Protein AF-A0A7R9ULK1-F1 (afdb_monomer)

pLDDT: mean 85.56, std 9.15, range [57.22, 95.0]

Structure (mmCIF, N/CA/C/O backbone):
data_AF-A0A7R9ULK1-F1
#
_entry.id   AF-A0A7R9ULK1-F1
#
loop_
_atom_site.group_PDB
_atom_site.id
_atom_site.type_symbol
_atom_site.label_atom_id
_atom_site.label_alt_id
_atom_site.label_comp_id
_atom_site.label_asym_id
_atom_site.label_entity_id
_atom_site.label_seq_id
_atom_site.pdbx_PDB_ins_code
_atom_site.Cartn_x
_atom_site.Cartn_y
_atom_site.Cartn_z
_atom_site.occupancy
_atom_site.B_iso_or_equiv
_atom_site.auth_seq_id
_atom_site.auth_comp_id
_atom_site.auth_asym_id
_atom_site.auth_atom_id
_atom_site.pdbx_PDB_model_num
ATOM 1 N N . SER A 1 1 ? -5.439 4.093 -11.511 1.00 57.22 1 SER A N 1
ATOM 2 C CA . SER A 1 1 ? -5.797 5.312 -10.750 1.00 57.22 1 SER A CA 1
ATOM 3 C C . SER A 1 1 ? -7.254 5.377 -10.223 1.00 57.22 1 SER A C 1
ATOM 5 O O . SER A 1 1 ? -7.450 5.376 -9.012 1.00 57.22 1 SER A O 1
ATOM 7 N N . PHE A 1 2 ? -8.304 5.363 -11.063 1.00 57.38 2 PHE A N 1
ATOM 8 C CA . PHE A 1 2 ? -9.687 5.732 -10.660 1.00 57.38 2 PHE A CA 1
ATOM 9 C C . PHE A 1 2 ? -10.341 4.897 -9.532 1.00 57.38 2 PHE A C 1
ATOM 11 O O . PHE A 1 2 ? -10.949 5.460 -8.624 1.00 57.38 2 PHE A O 1
ATOM 18 N N . ALA A 1 3 ? -10.206 3.564 -9.548 1.00 57.97 3 ALA A N 1
ATOM 19 C CA . ALA A 1 3 ? -10.821 2.687 -8.538 1.00 57.97 3 ALA A CA 1
ATOM 20 C C . ALA A 1 3 ? -10.218 2.869 -7.131 1.00 57.97 3 ALA A C 1
ATOM 22 O O . ALA A 1 3 ? -10.941 2.814 -6.137 1.00 57.97 3 ALA A O 1
ATOM 23 N N . PHE A 1 4 ? -8.911 3.142 -7.049 1.00 65.62 4 PHE A N 1
ATOM 24 C CA . PHE A 1 4 ? -8.255 3.483 -5.788 1.00 65.62 4 PHE A CA 1
ATOM 25 C C . PHE A 1 4 ? -8.748 4.834 -5.280 1.00 65.62 4 PHE A C 1
ATOM 27 O O . PHE A 1 4 ? -9.160 4.928 -4.131 1.00 65.62 4 PHE A O 1
ATOM 34 N N . THR A 1 5 ? -8.805 5.852 -6.141 1.00 66.44 5 THR A N 1
ATOM 35 C CA . THR A 1 5 ? -9.327 7.174 -5.775 1.00 66.44 5 THR A CA 1
ATOM 36 C C . THR A 1 5 ? -10.767 7.084 -5.275 1.00 66.44 5 THR A C 1
ATOM 38 O O . THR A 1 5 ? -11.078 7.637 -4.223 1.00 66.44 5 THR A O 1
ATOM 41 N N . ALA A 1 6 ? -11.636 6.329 -5.950 1.00 59.69 6 ALA A N 1
ATOM 42 C CA . ALA A 1 6 ? -13.011 6.107 -5.506 1.00 59.69 6 ALA A CA 1
ATOM 43 C C . ALA A 1 6 ? -13.079 5.376 -4.151 1.00 59.69 6 ALA A C 1
ATOM 45 O O . ALA A 1 6 ? -13.835 5.786 -3.267 1.00 59.69 6 ALA A O 1
ATOM 46 N N . GLY A 1 7 ? -12.253 4.343 -3.945 1.00 65.25 7 GLY A N 1
ATOM 47 C CA . GLY A 1 7 ? -12.153 3.627 -2.669 1.00 65.25 7 GLY A CA 1
ATOM 48 C C . GLY A 1 7 ? -11.628 4.506 -1.530 1.00 65.25 7 GLY A C 1
ATOM 49 O O . GLY A 1 7 ? -12.182 4.506 -0.436 1.00 65.25 7 GLY A O 1
ATOM 50 N N . PHE A 1 8 ? -10.614 5.324 -1.800 1.00 73.31 8 PHE A N 1
ATOM 51 C CA . PHE A 1 8 ? -9.999 6.231 -0.831 1.00 73.31 8 PHE A CA 1
ATOM 52 C C . PHE A 1 8 ? -10.936 7.392 -0.460 1.00 73.31 8 PHE A C 1
ATOM 54 O O . PHE A 1 8 ? -10.999 7.797 0.696 1.00 73.31 8 PHE A O 1
ATOM 61 N N . SER A 1 9 ? -11.732 7.875 -1.420 1.00 74.25 9 SER A N 1
ATOM 62 C CA . SER A 1 9 ? -12.725 8.942 -1.211 1.00 74.25 9 SER A CA 1
ATOM 63 C C . SER A 1 9 ? -13.937 8.471 -0.405 1.00 74.25 9 SER A C 1
ATOM 65 O O . SER A 1 9 ? -14.524 9.240 0.353 1.00 74.25 9 SER A O 1
ATOM 67 N N . THR A 1 10 ? -14.329 7.205 -0.567 1.00 82.69 10 THR A N 1
ATOM 68 C CA . THR A 1 10 ? -15.499 6.616 0.109 1.00 82.69 10 THR A CA 1
ATOM 69 C C . THR A 1 10 ? -15.150 5.958 1.445 1.00 82.69 10 THR A C 1
ATOM 71 O O . THR A 1 10 ? -16.032 5.777 2.289 1.00 82.69 10 THR A O 1
ATOM 74 N N . TYR A 1 11 ? -13.869 5.668 1.690 1.00 84.31 11 TYR A N 1
ATOM 75 C CA . TYR A 1 11 ? -13.377 5.070 2.931 1.00 84.31 11 TYR A CA 1
ATOM 76 C C . TYR A 1 11 ? -13.802 5.811 4.215 1.00 84.31 11 TYR A C 1
ATOM 78 O O . TYR A 1 11 ? -14.287 5.135 5.125 1.00 84.31 11 TYR A O 1
ATOM 86 N N . PRO A 1 12 ? -13.720 7.158 4.325 1.00 84.75 12 PRO A N 1
ATOM 87 C CA . PRO A 1 12 ? -14.164 7.877 5.522 1.00 84.75 12 PRO A CA 1
ATOM 88 C C . PRO A 1 12 ? -15.615 7.573 5.889 1.00 84.75 12 PRO A C 1
ATOM 90 O O . PRO A 1 12 ? -15.927 7.383 7.062 1.00 84.75 12 PRO A O 1
ATOM 93 N N . LEU A 1 13 ? -16.491 7.481 4.883 1.00 86.12 13 LEU A N 1
ATOM 94 C CA . LEU A 1 13 ? -17.916 7.218 5.076 1.00 86.12 13 LEU A CA 1
ATOM 95 C C . LEU A 1 13 ? -18.143 5.798 5.598 1.00 86.12 13 LEU A C 1
ATOM 97 O O . LEU A 1 13 ? -18.932 5.604 6.522 1.00 86.12 13 LEU A O 1
ATOM 101 N N . LEU A 1 14 ? -17.433 4.810 5.045 1.00 85.94 14 LEU A N 1
ATOM 102 C CA . LEU A 1 14 ? -17.485 3.427 5.522 1.00 85.94 14 LEU A CA 1
ATOM 103 C C . LEU A 1 14 ? -16.949 3.318 6.957 1.00 85.94 14 LEU A C 1
ATOM 105 O O . LEU A 1 14 ? -17.608 2.739 7.823 1.00 85.94 14 LEU A O 1
ATOM 109 N N . ALA A 1 15 ? -15.776 3.896 7.215 1.00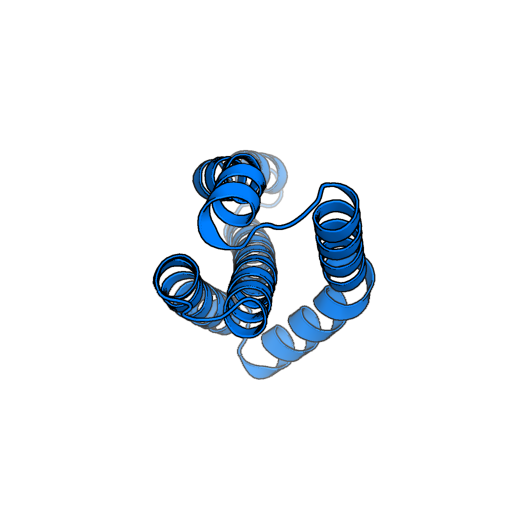 86.75 15 ALA A N 1
ATOM 110 C CA . ALA A 1 15 ? -15.108 3.860 8.509 1.00 86.75 15 ALA A CA 1
ATOM 111 C C . ALA A 1 15 ? -15.941 4.551 9.601 1.00 86.75 15 ALA A C 1
ATOM 113 O O . ALA A 1 15 ? -16.090 4.025 10.706 1.00 86.75 15 ALA A O 1
ATOM 114 N N . GLN A 1 16 ? -16.555 5.691 9.285 1.00 89.44 16 GLN A N 1
ATOM 115 C CA . GLN A 1 16 ? -17.450 6.390 10.198 1.00 89.44 16 GLN A CA 1
ATOM 116 C C . GLN A 1 16 ? -18.731 5.587 10.454 1.00 89.44 16 GLN A C 1
ATOM 118 O O . GLN A 1 16 ? -19.072 5.350 11.610 1.00 89.44 16 GLN A O 1
ATOM 123 N N . ARG A 1 17 ? -19.425 5.119 9.405 1.00 88.69 17 ARG A N 1
ATOM 124 C CA . ARG A 1 17 ? -20.724 4.435 9.550 1.00 88.69 17 ARG A CA 1
ATOM 125 C C . ARG A 1 17 ? -20.626 3.073 10.226 1.00 88.69 17 ARG A C 1
ATOM 127 O O . ARG A 1 17 ? -21.484 2.738 11.032 1.00 88.69 17 ARG A O 1
ATOM 134 N N . ARG A 1 18 ? -19.612 2.274 9.886 1.00 87.88 18 ARG A N 1
ATOM 135 C CA . ARG A 1 18 ? -19.503 0.887 10.362 1.00 87.88 18 ARG A CA 1
ATOM 136 C C . ARG A 1 18 ? -18.693 0.752 11.640 1.00 87.88 18 ARG A C 1
ATOM 138 O O . ARG A 1 18 ? -18.978 -0.116 12.457 1.00 87.88 18 ARG A O 1
ATOM 145 N N . TYR A 1 19 ? -17.677 1.590 11.804 1.00 87.50 19 TYR A N 1
ATOM 146 C CA . TYR A 1 19 ? -16.727 1.460 12.901 1.00 87.50 19 TYR A CA 1
ATOM 147 C C . TYR A 1 19 ? -16.742 2.665 13.840 1.00 87.50 19 TYR A C 1
ATOM 149 O O . TYR A 1 19 ? -16.087 2.608 14.876 1.00 87.50 19 TYR A O 1
ATOM 157 N N . GLY A 1 20 ? -17.494 3.729 13.544 1.00 89.75 20 GLY A N 1
ATOM 158 C CA . GLY A 1 20 ? -17.615 4.897 14.416 1.00 89.75 20 GLY A CA 1
ATOM 159 C C . GLY A 1 20 ? -16.332 5.722 14.515 1.00 89.75 20 GLY A C 1
ATOM 160 O O . GLY A 1 20 ? -16.070 6.293 15.571 1.00 89.75 20 GLY A O 1
ATOM 161 N N . PHE A 1 21 ? -15.504 5.744 13.465 1.00 90.00 21 PHE A N 1
ATOM 162 C CA . PHE A 1 21 ? -14.316 6.601 13.442 1.00 90.00 21 PHE A CA 1
ATOM 163 C C . PHE A 1 21 ? -14.705 8.084 13.453 1.00 90.00 21 PHE A C 1
ATOM 165 O O . PHE A 1 21 ? -15.516 8.531 12.641 1.00 90.00 21 PHE A O 1
ATOM 172 N N . GLY A 1 22 ? -14.086 8.853 14.350 1.00 91.19 22 GLY A N 1
ATOM 173 C CA . GLY A 1 22 ? -14.185 10.313 14.364 1.00 91.19 22 GLY A CA 1
ATOM 174 C C . GLY A 1 22 ? -13.240 10.976 13.355 1.00 91.19 22 GLY A C 1
ATOM 175 O O . GLY A 1 22 ? -12.245 10.382 12.935 1.00 91.19 22 GLY A O 1
ATOM 176 N N . ALA A 1 23 ? -13.502 12.242 13.015 1.00 90.06 23 ALA A N 1
ATOM 177 C CA . ALA A 1 23 ? -12.695 13.001 12.052 1.00 90.06 23 ALA A CA 1
ATOM 178 C C . ALA A 1 23 ? -11.203 13.061 12.431 1.00 90.06 23 ALA A C 1
ATOM 180 O O . ALA A 1 23 ? -10.343 12.826 11.585 1.00 90.06 23 ALA A O 1
ATOM 181 N N . ALA A 1 24 ? -10.888 13.285 13.712 1.00 92.38 24 ALA A N 1
ATOM 182 C CA . ALA A 1 24 ? -9.506 13.306 14.198 1.00 92.38 24 ALA A CA 1
ATOM 183 C C . ALA A 1 24 ? -8.800 11.949 14.020 1.00 92.38 24 ALA A C 1
ATOM 185 O O . ALA A 1 24 ? -7.649 11.899 13.598 1.00 92.38 24 ALA A O 1
ATOM 186 N N . GLN A 1 25 ? -9.498 10.838 14.282 1.00 91.38 25 GLN A N 1
ATOM 187 C CA . GLN A 1 25 ? -8.937 9.491 14.130 1.00 91.38 25 GLN A CA 1
ATOM 188 C C . GLN A 1 25 ? -8.667 9.156 12.659 1.00 91.38 25 GLN A C 1
ATOM 190 O O . GLN A 1 25 ? -7.636 8.566 12.345 1.00 91.38 25 GLN A O 1
ATOM 195 N N . LEU A 1 26 ? -9.563 9.564 11.754 1.00 89.94 26 LEU A N 1
ATOM 196 C CA . LEU A 1 26 ? -9.346 9.437 10.311 1.00 89.94 26 LEU A CA 1
ATOM 197 C C . LEU A 1 26 ? -8.171 10.301 9.848 1.00 89.94 26 LEU A C 1
ATOM 199 O O . LEU A 1 26 ? -7.346 9.829 9.073 1.00 89.94 26 LEU A O 1
ATOM 203 N N . GLY A 1 27 ? -8.055 11.529 10.362 1.00 90.56 27 GLY A N 1
ATOM 204 C CA . GLY A 1 27 ? -6.917 12.407 10.091 1.00 90.56 27 GLY A CA 1
ATOM 205 C C . GLY A 1 27 ? -5.585 11.769 10.492 1.00 90.56 27 GLY A C 1
ATOM 206 O O . GLY A 1 27 ? -4.662 11.720 9.683 1.00 90.56 27 GLY A O 1
ATOM 207 N N . VAL A 1 28 ? -5.507 11.198 11.699 1.00 92.75 28 VAL A N 1
ATOM 208 C CA . VAL A 1 28 ? -4.318 10.466 12.170 1.00 92.75 28 VAL A CA 1
ATOM 209 C C . VAL A 1 28 ? -4.026 9.251 11.291 1.00 92.75 28 VAL A C 1
ATOM 211 O O . VAL A 1 28 ? -2.875 9.031 10.920 1.00 92.75 28 VAL A O 1
ATOM 214 N N . LEU A 1 29 ? -5.049 8.482 10.911 1.00 90.69 29 LEU A N 1
ATOM 215 C CA . LEU A 1 29 ? -4.879 7.328 10.030 1.00 90.69 29 LEU A CA 1
ATOM 216 C C . LEU A 1 29 ? -4.309 7.738 8.663 1.00 90.69 29 LEU A C 1
ATOM 218 O O . LEU A 1 29 ? -3.354 7.127 8.187 1.00 90.69 29 LEU A O 1
ATOM 222 N N . TYR A 1 30 ? -4.847 8.792 8.050 1.00 89.44 30 TYR A N 1
ATOM 223 C CA . TYR A 1 30 ? -4.349 9.302 6.772 1.00 89.44 30 TYR A CA 1
ATOM 224 C C . TYR A 1 30 ? -2.941 9.881 6.866 1.00 89.44 30 TYR A C 1
ATOM 226 O O . TYR A 1 30 ? -2.134 9.674 5.955 1.00 89.44 30 TYR A O 1
ATOM 234 N N . ALA A 1 31 ? -2.620 10.556 7.970 1.00 91.38 31 ALA A N 1
ATOM 235 C CA . ALA A 1 31 ? -1.271 11.031 8.237 1.00 91.38 31 ALA A CA 1
ATOM 236 C C . ALA A 1 31 ? -0.288 9.854 8.367 1.00 91.38 31 ALA A C 1
ATOM 238 O O . ALA A 1 31 ? 0.768 9.868 7.738 1.00 91.38 31 ALA A O 1
ATOM 239 N N . ALA A 1 32 ? -0.655 8.799 9.100 1.00 90.56 32 ALA A N 1
ATOM 240 C CA . ALA A 1 32 ? 0.171 7.605 9.272 1.00 90.56 32 ALA A CA 1
ATOM 241 C C . ALA A 1 32 ? 0.399 6.851 7.952 1.00 90.56 32 ALA A C 1
ATOM 243 O O . ALA A 1 32 ? 1.520 6.435 7.653 1.00 90.56 32 ALA A O 1
ATOM 244 N N . VAL A 1 33 ? -0.644 6.715 7.130 1.00 89.00 33 VAL A N 1
ATOM 245 C CA . VAL A 1 33 ? -0.538 6.129 5.788 1.00 89.00 33 VAL A CA 1
ATOM 246 C C . VAL A 1 33 ? 0.379 6.973 4.899 1.00 89.00 33 VAL A C 1
ATOM 248 O O . VAL A 1 33 ? 1.276 6.432 4.255 1.00 89.00 33 VAL A O 1
ATOM 251 N N . SER A 1 34 ? 0.215 8.297 4.907 1.00 88.44 34 SER A N 1
ATOM 252 C CA . SER A 1 34 ? 1.066 9.213 4.135 1.00 88.44 34 SER A CA 1
ATOM 253 C C . SER A 1 34 ? 2.528 9.150 4.579 1.00 88.44 34 SER A C 1
ATOM 255 O O . SER A 1 34 ? 3.419 9.061 3.738 1.00 88.44 34 SER A O 1
ATOM 257 N N . ALA A 1 35 ? 2.786 9.113 5.888 1.00 90.94 35 ALA A N 1
ATOM 258 C CA . ALA A 1 35 ? 4.130 8.956 6.436 1.00 90.94 35 ALA A CA 1
ATOM 259 C C . ALA A 1 35 ? 4.744 7.604 6.043 1.00 90.94 35 ALA A C 1
ATOM 261 O O . ALA A 1 35 ? 5.899 7.538 5.627 1.00 90.94 35 ALA A O 1
ATOM 262 N N . THR A 1 36 ? 3.963 6.524 6.095 1.00 89.56 36 THR A N 1
ATOM 263 C CA . THR A 1 36 ? 4.416 5.195 5.660 1.00 89.56 36 THR A CA 1
ATOM 264 C C . THR A 1 36 ? 4.788 5.203 4.177 1.00 89.56 36 THR A C 1
ATOM 266 O O . THR A 1 36 ? 5.842 4.687 3.808 1.00 89.56 36 THR A O 1
ATOM 269 N N . ASN A 1 37 ? 3.979 5.843 3.329 1.00 87.94 37 ASN A N 1
ATOM 270 C CA . ASN A 1 37 ? 4.262 5.973 1.900 1.00 87.94 37 ASN A CA 1
ATOM 271 C C . ASN A 1 37 ? 5.503 6.829 1.617 1.00 87.94 37 ASN A C 1
ATOM 273 O O . ASN A 1 37 ? 6.283 6.487 0.734 1.00 87.94 37 ASN A O 1
ATOM 277 N N . ALA A 1 38 ? 5.708 7.912 2.366 1.00 88.12 38 ALA A N 1
ATOM 278 C CA . ALA A 1 38 ? 6.856 8.793 2.177 1.00 88.12 38 ALA A CA 1
ATOM 279 C C . ALA A 1 38 ? 8.170 8.158 2.657 1.00 88.12 38 ALA A C 1
ATOM 281 O O . ALA A 1 38 ? 9.191 8.268 1.980 1.00 88.12 38 ALA A O 1
ATOM 282 N N . PHE A 1 39 ? 8.149 7.485 3.811 1.00 92.38 39 PHE A N 1
ATOM 283 C CA . PHE A 1 39 ? 9.371 7.051 4.490 1.00 92.38 39 PHE A CA 1
ATOM 284 C C . PHE A 1 39 ? 9.632 5.549 4.386 1.00 92.38 39 PHE A C 1
ATOM 286 O O . PHE A 1 39 ? 10.758 5.154 4.115 1.00 92.38 39 PHE A O 1
ATOM 293 N N . ALA A 1 40 ? 8.629 4.689 4.575 1.00 90.31 40 ALA A N 1
ATOM 294 C CA . ALA A 1 40 ? 8.840 3.239 4.632 1.00 90.31 40 ALA A CA 1
A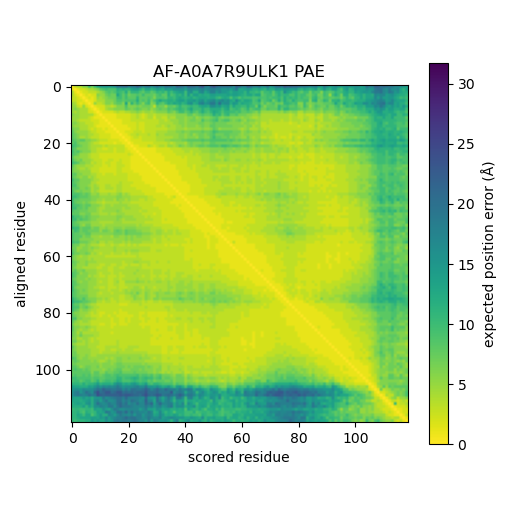TOM 295 C C . ALA A 1 40 ? 8.740 2.571 3.253 1.00 90.31 40 ALA A C 1
ATOM 297 O O . ALA A 1 40 ? 9.545 1.700 2.910 1.00 90.31 40 ALA A O 1
ATOM 298 N N . LEU A 1 41 ? 7.766 2.990 2.443 1.00 89.69 41 LEU A N 1
ATOM 299 C CA . LEU A 1 41 ? 7.476 2.369 1.156 1.00 89.69 41 LEU A CA 1
ATOM 300 C C . LEU A 1 41 ? 8.660 2.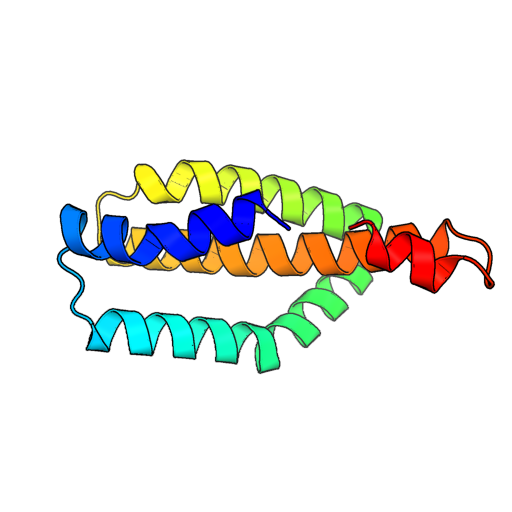381 0.170 1.00 89.69 41 LEU A C 1
ATOM 302 O O . LEU A 1 41 ? 8.853 1.355 -0.486 1.00 89.69 41 LEU A O 1
ATOM 306 N N . PRO A 1 42 ? 9.507 3.430 0.078 1.00 91.19 42 PRO A N 1
ATOM 307 C CA . PRO A 1 42 ? 10.680 3.394 -0.794 1.00 91.19 42 PRO A CA 1
ATOM 308 C C . PRO A 1 42 ? 11.642 2.253 -0.443 1.00 91.19 42 PRO A C 1
ATOM 310 O O . PRO A 1 42 ? 12.154 1.577 -1.336 1.00 91.19 42 PRO A O 1
ATOM 313 N N . HIS A 1 43 ? 11.857 1.991 0.850 1.00 92.31 43 HIS A N 1
ATOM 314 C CA . HIS A 1 43 ? 12.709 0.893 1.308 1.00 92.31 43 HIS A CA 1
ATOM 315 C C . HIS A 1 43 ? 12.061 -0.472 1.060 1.00 92.31 43 HIS A C 1
ATOM 317 O O . HIS A 1 43 ? 12.727 -1.384 0.569 1.00 92.31 43 HIS A O 1
ATOM 323 N N . ILE A 1 44 ? 10.760 -0.605 1.342 1.00 90.69 44 ILE A N 1
ATOM 324 C CA . ILE A 1 44 ? 9.996 -1.835 1.079 1.00 90.69 44 ILE A CA 1
ATOM 325 C C . ILE A 1 44 ? 10.033 -2.169 -0.415 1.00 90.69 44 ILE A C 1
ATOM 327 O O . ILE A 1 44 ? 10.354 -3.297 -0.784 1.00 90.69 44 ILE A O 1
ATOM 331 N N . SER A 1 45 ? 9.767 -1.180 -1.269 1.00 91.06 45 SER A N 1
ATOM 332 C CA . SER A 1 45 ? 9.763 -1.325 -2.723 1.00 91.06 45 SER A CA 1
ATOM 333 C C . SER A 1 45 ? 11.136 -1.726 -3.254 1.00 91.06 45 SER A C 1
ATOM 335 O O . SER A 1 45 ? 11.249 -2.736 -3.947 1.00 91.06 45 SER A O 1
ATOM 337 N N . ARG A 1 46 ? 12.207 -1.025 -2.850 1.00 91.94 46 ARG A N 1
ATOM 338 C CA . ARG A 1 46 ? 13.583 -1.375 -3.247 1.00 91.94 46 ARG A CA 1
ATOM 339 C C . ARG A 1 46 ? 13.945 -2.807 -2.861 1.00 91.94 46 ARG A C 1
ATOM 341 O O . ARG A 1 46 ? 14.440 -3.552 -3.702 1.00 91.94 46 ARG A O 1
ATOM 348 N N . ASN A 1 47 ? 13.660 -3.210 -1.624 1.00 93.12 47 ASN A N 1
ATOM 349 C CA . ASN A 1 47 ? 13.955 -4.562 -1.150 1.00 93.12 47 ASN A CA 1
ATOM 350 C C . ASN A 1 47 ? 13.125 -5.626 -1.881 1.00 93.12 47 ASN A C 1
ATOM 352 O O . ASN A 1 47 ? 13.646 -6.686 -2.227 1.00 93.12 47 ASN A O 1
ATOM 356 N N . ALA A 1 48 ? 11.844 -5.353 -2.135 1.00 91.75 48 ALA A N 1
ATOM 357 C CA . ALA A 1 48 ? 10.969 -6.266 -2.858 1.00 91.75 48 ALA A CA 1
ATOM 358 C C . ALA A 1 48 ? 11.421 -6.444 -4.314 1.00 91.75 48 ALA A C 1
ATOM 360 O O . ALA A 1 48 ? 11.503 -7.577 -4.785 1.00 91.75 48 ALA A O 1
ATOM 361 N N . VAL A 1 49 ? 11.769 -5.352 -5.001 1.00 93.12 49 VAL A N 1
ATOM 362 C CA . VAL A 1 49 ? 12.264 -5.382 -6.385 1.00 93.12 49 VAL 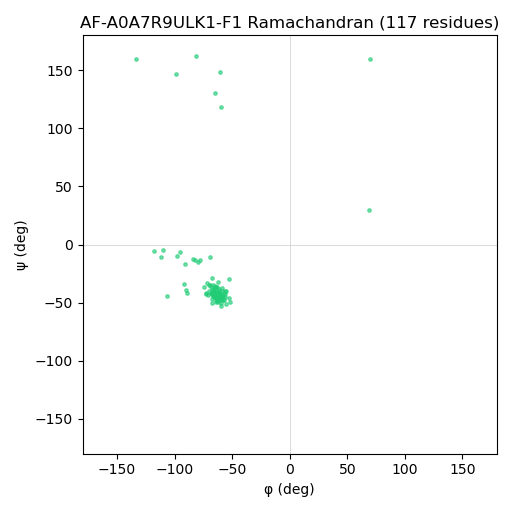A CA 1
ATOM 363 C C . VAL A 1 49 ? 13.626 -6.068 -6.468 1.00 93.12 49 VAL A C 1
ATOM 365 O O . VAL A 1 49 ? 13.836 -6.866 -7.375 1.00 93.12 49 VAL A O 1
ATOM 368 N N . ALA A 1 50 ? 14.524 -5.838 -5.507 1.00 93.62 50 ALA A N 1
ATOM 369 C CA . ALA A 1 50 ? 15.819 -6.518 -5.463 1.00 93.62 50 ALA A CA 1
ATOM 370 C C . ALA A 1 50 ? 15.687 -8.045 -5.311 1.00 93.62 50 ALA A C 1
ATOM 372 O O . ALA A 1 50 ? 16.514 -8.785 -5.834 1.00 93.62 50 ALA A O 1
ATOM 373 N N . ARG A 1 51 ? 14.649 -8.524 -4.611 1.00 95.00 51 ARG A N 1
ATOM 374 C CA . ARG A 1 51 ? 14.430 -9.958 -4.354 1.00 95.00 51 ARG A CA 1
ATOM 375 C C . ARG A 1 51 ? 13.588 -10.660 -5.417 1.00 95.00 51 ARG A C 1
ATOM 377 O O . ARG A 1 51 ? 13.852 -11.814 -5.729 1.00 95.00 51 ARG A O 1
ATOM 384 N N . LEU A 1 52 ? 12.550 -9.999 -5.927 1.00 92.75 52 LEU A N 1
ATOM 385 C CA . LEU A 1 52 ? 11.533 -10.612 -6.796 1.00 92.75 52 LEU A CA 1
ATOM 386 C C . LEU A 1 52 ? 11.577 -10.094 -8.242 1.00 92.75 52 LEU A C 1
ATOM 388 O O . LEU A 1 52 ? 10.897 -10.638 -9.114 1.00 92.75 52 LEU A O 1
ATOM 392 N N . GLY A 1 53 ? 12.337 -9.027 -8.501 1.00 92.25 53 GLY A N 1
ATOM 393 C CA . GLY A 1 53 ? 12.285 -8.263 -9.745 1.00 92.25 53 GLY A CA 1
ATOM 394 C C . GLY A 1 53 ? 10.983 -7.468 -9.896 1.00 92.25 53 GLY A C 1
ATOM 395 O O . GLY A 1 53 ? 9.954 -7.799 -9.311 1.00 92.25 53 GLY A O 1
ATOM 396 N N . ALA A 1 54 ? 10.987 -6.438 -10.748 1.00 89.50 54 ALA A N 1
ATOM 397 C CA . ALA A 1 54 ? 9.834 -5.543 -10.920 1.00 89.50 54 ALA A CA 1
ATOM 398 C C . ALA A 1 54 ? 8.532 -6.282 -11.299 1.00 89.50 54 ALA A C 1
ATOM 400 O O . ALA A 1 54 ? 7.464 -5.978 -10.771 1.00 89.50 54 ALA A O 1
ATOM 401 N N . ARG A 1 55 ? 8.611 -7.304 -12.167 1.00 91.19 55 ARG A N 1
ATOM 402 C CA . ARG A 1 55 ? 7.447 -8.131 -12.546 1.00 91.19 55 ARG A CA 1
ATOM 403 C C . ARG A 1 55 ? 6.933 -8.991 -11.389 1.00 91.19 55 ARG A C 1
ATOM 405 O O . ARG A 1 55 ? 5.721 -9.103 -11.217 1.00 91.19 55 ARG A O 1
ATOM 412 N N . GLY A 1 56 ? 7.832 -9.605 -10.617 1.00 92.06 56 GLY A N 1
ATOM 413 C CA . GLY A 1 56 ? 7.460 -10.420 -9.460 1.00 92.06 56 GLY A CA 1
ATOM 414 C C . GLY A 1 56 ? 6.827 -9.568 -8.363 1.00 92.06 56 GLY A C 1
ATOM 415 O O . GLY A 1 56 ? 5.760 -9.912 -7.857 1.00 92.06 56 GLY A O 1
ATOM 416 N N . THR A 1 57 ? 7.422 -8.408 -8.077 1.00 93.94 57 THR A N 1
ATOM 417 C CA . THR A 1 57 ? 6.883 -7.426 -7.131 1.00 93.94 57 THR A CA 1
ATOM 418 C C . THR A 1 57 ? 5.508 -6.918 -7.560 1.00 93.94 57 THR A C 1
ATOM 420 O O . THR A 1 57 ? 4.600 -6.918 -6.736 1.00 93.94 57 THR A O 1
ATOM 423 N N . ALA A 1 58 ? 5.308 -6.573 -8.838 1.00 91.31 58 ALA 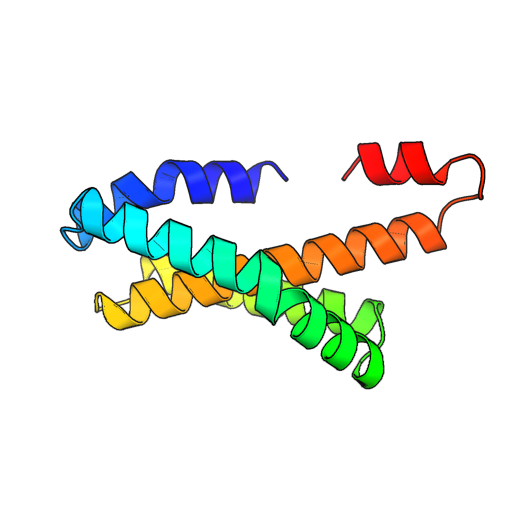A N 1
ATOM 424 C CA . ALA A 1 58 ? 4.005 -6.133 -9.343 1.00 91.31 58 ALA A CA 1
ATOM 425 C C . ALA A 1 58 ? 2.910 -7.195 -9.144 1.00 91.31 58 ALA A C 1
ATOM 427 O O . ALA A 1 58 ? 1.825 -6.882 -8.658 1.00 91.31 58 ALA A O 1
ATOM 428 N N . ARG A 1 59 ? 3.194 -8.464 -9.472 1.00 93.12 59 ARG A N 1
ATOM 429 C CA . ARG A 1 59 ? 2.235 -9.571 -9.295 1.00 93.12 59 ARG A CA 1
ATOM 430 C C . ARG A 1 59 ? 1.899 -9.811 -7.826 1.00 93.12 59 ARG A C 1
ATOM 432 O O . ARG A 1 59 ? 0.727 -9.942 -7.487 1.00 93.12 59 ARG A O 1
ATOM 439 N N . ALA A 1 60 ? 2.912 -9.840 -6.960 1.00 93.88 60 ALA A N 1
ATOM 440 C CA . ALA A 1 60 ? 2.714 -10.006 -5.523 1.00 93.88 60 ALA A CA 1
ATOM 441 C C . ALA A 1 60 ? 1.898 -8.845 -4.935 1.00 93.88 60 ALA A C 1
ATOM 443 O O . ALA A 1 60 ? 0.962 -9.072 -4.172 1.00 93.88 60 ALA A O 1
ATOM 444 N N . ALA A 1 61 ? 2.202 -7.611 -5.340 1.00 93.62 61 ALA A N 1
ATOM 445 C CA . ALA A 1 61 ? 1.471 -6.424 -4.923 1.00 93.62 61 ALA A CA 1
ATOM 446 C C . ALA A 1 61 ? 0.006 -6.458 -5.386 1.00 93.62 61 ALA A C 1
ATOM 448 O O . ALA A 1 61 ? -0.883 -6.179 -4.589 1.00 93.62 61 ALA A O 1
ATOM 449 N N . GLN A 1 62 ? -0.276 -6.879 -6.624 1.00 92.00 62 GLN A N 1
ATOM 450 C CA . GLN A 1 62 ? -1.656 -7.043 -7.095 1.00 92.00 62 GLN A CA 1
ATOM 451 C C . GLN A 1 62 ? -2.416 -8.151 -6.355 1.00 92.00 62 GLN A C 1
ATOM 453 O O . GLN A 1 62 ? -3.583 -7.961 -6.016 1.00 92.00 62 GLN A O 1
ATOM 458 N N . ALA A 1 63 ? -1.769 -9.281 -6.057 1.00 93.56 63 ALA A N 1
ATOM 459 C CA . ALA A 1 63 ? -2.381 -10.341 -5.258 1.00 93.56 63 ALA A CA 1
ATOM 460 C C . ALA A 1 63 ? -2.725 -9.845 -3.843 1.00 93.56 63 ALA A C 1
ATOM 462 O O . ALA A 1 63 ? -3.849 -10.029 -3.375 1.00 93.56 63 ALA A O 1
ATOM 463 N N . LEU A 1 64 ? -1.789 -9.145 -3.191 1.00 93.19 64 LEU A N 1
ATOM 464 C CA . LEU A 1 64 ? -2.012 -8.519 -1.885 1.00 93.19 64 LEU A CA 1
ATOM 465 C C . LEU A 1 64 ? -3.126 -7.470 -1.934 1.00 93.19 64 LEU A C 1
ATOM 467 O O . LEU A 1 64 ? -3.949 -7.417 -1.024 1.00 93.19 64 LEU A O 1
ATOM 471 N N . LEU A 1 65 ? -3.185 -6.671 -3.001 1.00 91.88 65 LEU A N 1
ATOM 472 C CA . LEU A 1 65 ? -4.238 -5.681 -3.200 1.00 91.88 65 LEU A CA 1
ATOM 473 C C . LEU A 1 65 ? -5.612 -6.351 -3.317 1.00 91.88 65 LEU A C 1
ATOM 475 O O . LEU A 1 65 ? -6.559 -5.899 -2.677 1.00 91.88 65 LEU A O 1
ATOM 479 N N . GLY A 1 66 ? -5.717 -7.453 -4.065 1.00 89.75 66 GLY A N 1
ATOM 480 C CA . GLY A 1 66 ? -6.948 -8.241 -4.166 1.00 89.75 66 GLY A CA 1
ATOM 481 C C . GLY A 1 66 ? -7.422 -8.759 -2.805 1.00 89.75 66 GLY A C 1
ATOM 482 O O . GLY A 1 66 ? -8.586 -8.579 -2.445 1.00 89.75 66 GLY A O 1
ATOM 483 N N . VAL A 1 67 ? -6.505 -9.318 -2.007 1.00 91.19 67 VAL A N 1
ATOM 484 C CA . VAL A 1 67 ? -6.801 -9.764 -0.634 1.00 91.19 67 VAL A CA 1
ATOM 485 C C . VAL A 1 67 ? -7.241 -8.591 0.241 1.00 91.19 67 VAL A C 1
ATOM 487 O O . VAL A 1 67 ? -8.227 -8.702 0.966 1.00 91.19 67 VAL A O 1
ATOM 490 N N . ALA A 1 68 ? -6.556 -7.450 0.163 1.00 90.00 68 ALA A N 1
ATOM 491 C CA . ALA A 1 68 ? -6.872 -6.284 0.976 1.00 90.00 68 ALA A CA 1
ATOM 492 C C . ALA A 1 68 ? -8.248 -5.690 0.634 1.00 90.00 68 ALA A C 1
ATOM 494 O O . ALA A 1 68 ? -9.019 -5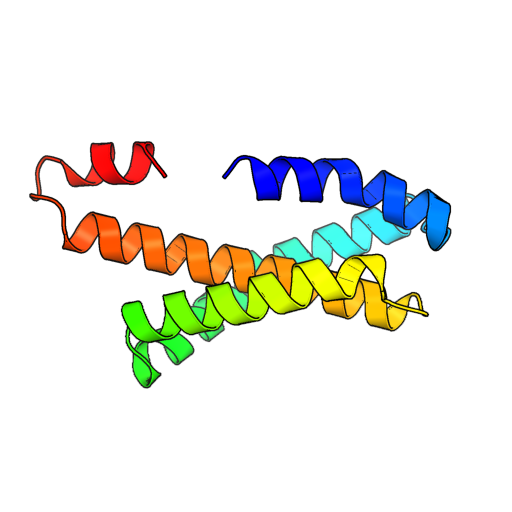.373 1.538 1.00 90.00 68 ALA A O 1
ATOM 495 N N . ILE A 1 69 ? -8.595 -5.597 -0.654 1.00 87.44 69 ILE A N 1
ATOM 496 C CA . ILE A 1 69 ? -9.919 -5.145 -1.108 1.00 87.44 69 ILE A CA 1
ATOM 497 C C . ILE A 1 69 ? -11.024 -6.055 -0.563 1.00 87.44 69 ILE A C 1
ATOM 499 O O . ILE A 1 69 ? -12.037 -5.548 -0.087 1.00 87.44 69 ILE A O 1
ATOM 503 N N . ALA A 1 70 ? -10.823 -7.374 -0.580 1.00 88.19 70 ALA A N 1
ATOM 504 C CA . ALA A 1 70 ? -11.779 -8.320 -0.009 1.00 88.19 70 ALA A CA 1
ATOM 505 C C . ALA A 1 70 ? -11.842 -8.240 1.529 1.00 88.19 70 ALA A C 1
ATOM 507 O O . ALA A 1 70 ? -12.913 -8.377 2.117 1.00 88.19 70 ALA A O 1
ATOM 508 N N . ALA A 1 71 ? -10.712 -7.981 2.193 1.00 88.44 71 ALA A N 1
ATOM 509 C CA . ALA A 1 71 ? -10.616 -7.953 3.651 1.00 88.44 71 ALA A CA 1
ATOM 510 C C . ALA A 1 71 ? -11.239 -6.698 4.288 1.00 88.44 71 ALA A C 1
ATOM 512 O O . ALA A 1 71 ? -11.856 -6.798 5.349 1.00 88.44 71 ALA A O 1
ATOM 513 N N . VAL A 1 72 ? -11.118 -5.523 3.657 1.00 85.75 72 VAL A N 1
ATOM 514 C CA . VAL A 1 72 ? -11.646 -4.244 4.180 1.00 85.75 72 VAL A CA 1
ATOM 515 C C . VAL A 1 72 ? -13.136 -4.311 4.575 1.00 85.75 72 VAL A C 1
ATOM 517 O O . VAL A 1 72 ? -13.449 -3.918 5.704 1.00 85.75 72 VAL A O 1
ATOM 520 N N . PRO A 1 73 ? -14.065 -4.816 3.733 1.00 83.69 73 PRO A N 1
ATOM 521 C CA . PRO A 1 73 ? -15.480 -4.946 4.092 1.00 83.69 73 PRO A CA 1
ATOM 522 C C . PRO A 1 73 ? -15.785 -6.144 5.003 1.00 83.69 73 PRO A C 1
ATOM 524 O O . PRO A 1 73 ? -16.884 -6.218 5.554 1.00 83.69 73 PRO A O 1
ATOM 527 N N . LEU A 1 74 ? -14.860 -7.088 5.177 1.00 88.31 74 LEU A N 1
ATOM 528 C CA . LEU A 1 74 ? -15.056 -8.278 6.014 1.00 88.31 74 LEU A CA 1
ATOM 529 C C . LEU A 1 74 ? -14.457 -8.130 7.417 1.00 88.31 74 LEU A C 1
ATOM 531 O O . LEU A 1 74 ? -14.740 -8.948 8.287 1.00 88.31 74 LEU A O 1
ATOM 535 N N . ALA A 1 75 ? -13.669 -7.082 7.666 1.00 90.31 75 ALA A N 1
ATOM 536 C CA . ALA A 1 75 ? -12.993 -6.879 8.940 1.00 90.31 75 ALA A CA 1
ATOM 537 C C . ALA A 1 75 ? -13.995 -6.778 10.117 1.00 90.31 75 ALA A C 1
ATOM 539 O O . ALA A 1 75 ? -14.807 -5.846 10.158 1.00 90.31 75 ALA A O 1
ATOM 540 N N . PRO A 1 76 ? -13.944 -7.686 11.110 1.00 89.19 76 PRO A N 1
ATOM 541 C CA . PRO A 1 76 ? -14.897 -7.692 12.221 1.00 89.19 76 PRO A CA 1
ATOM 542 C C . PRO A 1 76 ? -14.572 -6.648 13.299 1.00 89.19 76 PRO A C 1
ATOM 544 O O . PRO A 1 76 ? -15.417 -6.340 14.132 1.00 89.19 76 PRO A O 1
ATOM 547 N N . SER A 1 77 ? -13.360 -6.086 13.297 1.00 91.19 77 SER A N 1
ATOM 548 C CA . SER A 1 77 ? -12.899 -5.138 14.313 1.00 91.19 77 SER A CA 1
ATOM 549 C C . SER A 1 77 ? -12.225 -3.914 13.697 1.00 91.19 77 SER A C 1
ATOM 551 O O . SER A 1 77 ? -11.727 -3.954 12.570 1.00 91.19 77 SER A O 1
ATOM 553 N N . ARG A 1 78 ? -12.162 -2.823 14.474 1.00 89.88 78 ARG A N 1
ATOM 554 C CA . ARG A 1 78 ? -11.467 -1.580 14.091 1.00 89.88 78 ARG A CA 1
ATOM 555 C C . ARG A 1 78 ? -10.003 -1.827 13.734 1.00 89.88 78 ARG A C 1
ATOM 557 O O . ARG A 1 78 ? -9.531 -1.320 12.724 1.00 89.88 78 ARG A O 1
ATOM 564 N N . ALA A 1 79 ? -9.303 -2.614 14.551 1.00 89.00 79 ALA A N 1
ATOM 565 C CA . ALA A 1 79 ? -7.887 -2.907 14.351 1.00 89.00 79 ALA A CA 1
ATOM 566 C C . ALA A 1 79 ? -7.653 -3.654 13.032 1.00 89.00 79 ALA A C 1
ATOM 568 O O . ALA A 1 79 ? -6.835 -3.228 12.222 1.00 89.00 79 ALA A O 1
ATOM 569 N N . LEU A 1 80 ? -8.435 -4.708 12.769 1.00 89.69 80 LEU A N 1
ATOM 570 C CA . LEU A 1 80 ? -8.333 -5.466 11.520 1.00 89.69 80 LEU A CA 1
ATOM 571 C C . LEU A 1 80 ? -8.685 -4.613 10.301 1.00 89.69 80 LEU A C 1
ATOM 573 O O . LEU A 1 80 ? -8.039 -4.744 9.267 1.00 89.69 80 LEU A O 1
ATOM 577 N N . HIS A 1 81 ? -9.659 -3.711 10.428 1.00 90.25 81 HIS A N 1
ATOM 578 C CA . HIS A 1 81 ? -10.019 -2.792 9.353 1.00 90.25 81 HIS A CA 1
ATOM 579 C C . HIS A 1 81 ? -8.873 -1.827 9.025 1.00 90.25 81 HIS A C 1
ATOM 581 O O . HIS A 1 81 ? -8.520 -1.671 7.859 1.00 90.25 81 HIS A O 1
ATOM 587 N N . VAL A 1 82 ? -8.238 -1.245 10.047 1.00 90.31 82 VAL A N 1
ATOM 588 C CA . VAL A 1 82 ? -7.062 -0.376 9.881 1.00 90.31 82 VAL A CA 1
ATOM 589 C C . VAL A 1 82 ? -5.899 -1.138 9.247 1.00 90.31 82 VAL A C 1
ATOM 591 O O . VAL A 1 82 ? -5.275 -0.625 8.321 1.00 90.31 82 VAL A O 1
ATOM 594 N N . CYS A 1 83 ? -5.631 -2.372 9.682 1.00 90.75 83 CYS A N 1
ATOM 595 C CA . CYS A 1 83 ? -4.597 -3.212 9.078 1.00 90.75 83 CYS A CA 1
ATOM 596 C C . CYS A 1 83 ? -4.906 -3.540 7.611 1.00 90.75 83 CYS A C 1
ATOM 598 O O . CYS A 1 83 ? -4.025 -3.415 6.763 1.00 90.75 83 CYS A O 1
ATOM 600 N N . ALA A 1 84 ? -6.148 -3.917 7.295 1.00 90.44 84 ALA A N 1
ATOM 601 C CA . ALA A 1 84 ? -6.574 -4.219 5.930 1.00 90.44 84 ALA A CA 1
ATOM 602 C C . ALA A 1 84 ? -6.484 -2.984 5.022 1.00 90.44 84 ALA A C 1
ATOM 604 O O . ALA A 1 84 ? -6.018 -3.085 3.889 1.00 90.44 84 ALA A O 1
ATOM 605 N N . PHE A 1 85 ? -6.866 -1.810 5.528 1.00 90.06 85 PHE A N 1
ATOM 606 C CA . PHE A 1 85 ? -6.735 -0.549 4.805 1.00 90.06 85 PHE A CA 1
ATOM 607 C C . PHE A 1 85 ? -5.270 -0.151 4.590 1.00 90.06 85 PHE A C 1
ATOM 609 O O . PHE A 1 85 ? -4.883 0.201 3.479 1.00 90.06 85 PHE A O 1
ATOM 616 N N . GLY A 1 86 ? -4.423 -0.267 5.615 1.00 89.88 86 GLY A N 1
ATOM 617 C CA . GLY A 1 86 ? -2.985 -0.027 5.478 1.00 89.88 86 GLY A CA 1
ATOM 618 C C . GLY A 1 86 ? -2.349 -0.956 4.441 1.00 89.88 86 GLY A C 1
ATOM 619 O O . GLY A 1 86 ? -1.620 -0.496 3.562 1.00 89.88 86 GLY A O 1
ATOM 620 N N . LEU A 1 87 ? -2.694 -2.248 4.483 1.00 91.00 87 LEU A N 1
ATOM 621 C CA . LEU A 1 87 ? -2.250 -3.228 3.493 1.00 91.00 87 LEU A CA 1
ATOM 622 C C . LEU A 1 87 ? -2.729 -2.866 2.084 1.00 91.00 87 LEU A C 1
ATOM 624 O O . LEU A 1 87 ? -1.935 -2.936 1.151 1.00 91.00 87 LEU A O 1
ATOM 628 N N . HIS A 1 88 ? -3.988 -2.441 1.934 1.00 90.75 88 HIS A N 1
ATOM 629 C CA . HIS A 1 88 ? -4.532 -1.978 0.657 1.00 90.75 88 HIS A CA 1
ATOM 630 C C . HIS A 1 88 ? -3.672 -0.853 0.082 1.00 90.75 88 HIS A C 1
ATOM 632 O O . HIS A 1 88 ? -3.268 -0.923 -1.076 1.00 90.75 88 HIS A O 1
ATOM 638 N N . VAL A 1 89 ? -3.376 0.180 0.876 1.00 89.06 89 VAL A N 1
ATOM 639 C CA . VAL A 1 89 ? -2.627 1.344 0.387 1.00 89.06 89 VAL A CA 1
ATOM 640 C C . VAL A 1 89 ? -1.198 0.967 0.010 1.00 89.06 89 VAL A C 1
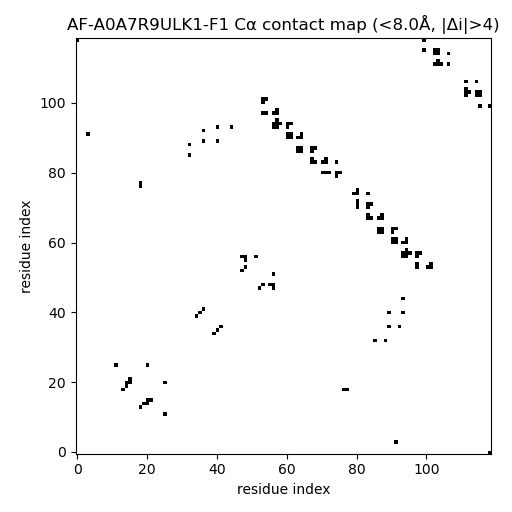ATOM 642 O O . VAL A 1 89 ? -0.743 1.332 -1.072 1.00 89.06 89 VAL A O 1
ATOM 645 N N . ILE A 1 90 ? -0.508 0.197 0.854 1.00 90.50 90 ILE A N 1
ATOM 646 C CA . ILE A 1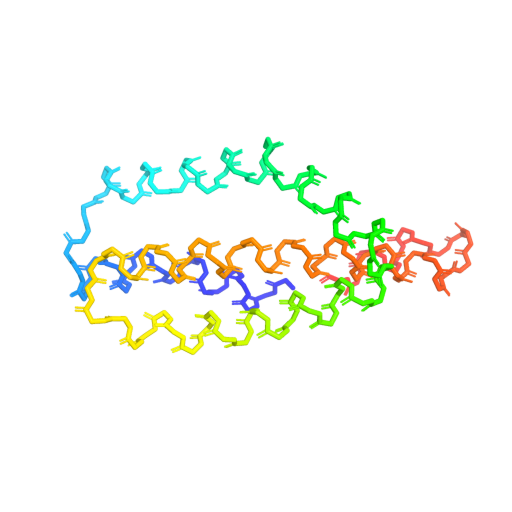 90 ? 0.861 -0.256 0.577 1.00 90.50 90 ILE A CA 1
ATOM 647 C C . ILE A 1 90 ? 0.894 -1.111 -0.695 1.00 90.50 90 ILE A C 1
ATOM 649 O O . ILE A 1 90 ? 1.738 -0.892 -1.564 1.00 90.50 90 ILE A O 1
ATOM 653 N N . ALA A 1 91 ? -0.032 -2.064 -0.828 1.00 92.00 91 ALA A N 1
ATOM 654 C CA . ALA A 1 91 ? -0.112 -2.947 -1.985 1.00 92.00 91 ALA A CA 1
ATOM 655 C C . ALA A 1 91 ? -0.426 -2.175 -3.273 1.00 92.00 91 ALA A C 1
ATOM 657 O O . ALA A 1 91 ? 0.207 -2.423 -4.298 1.00 92.00 91 ALA A O 1
ATOM 658 N N . PHE A 1 92 ? -1.348 -1.208 -3.215 1.00 90.69 92 PHE A N 1
ATOM 659 C CA . PHE A 1 92 ? -1.665 -0.342 -4.348 1.00 90.69 92 PHE A CA 1
ATOM 660 C C . PHE A 1 92 ? -0.439 0.448 -4.807 1.00 90.69 92 PHE A C 1
A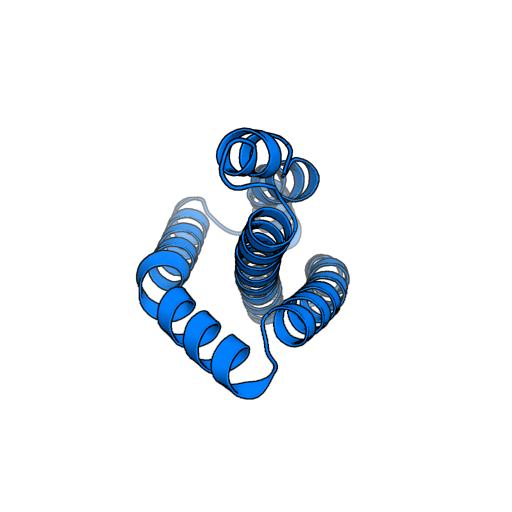TOM 662 O O . PHE A 1 92 ? -0.062 0.359 -5.970 1.00 90.69 92 PHE A O 1
ATOM 669 N N . GLN A 1 93 ? 0.222 1.159 -3.894 1.00 89.69 93 GLN A N 1
ATOM 670 C CA . GLN A 1 93 ? 1.371 2.000 -4.234 1.00 89.69 93 GLN A CA 1
ATOM 671 C C . GLN A 1 93 ? 2.560 1.179 -4.753 1.00 89.69 93 GLN A C 1
ATOM 673 O O . GLN A 1 93 ? 3.264 1.589 -5.675 1.00 89.69 93 GLN A O 1
ATOM 678 N N . LEU A 1 94 ? 2.776 -0.013 -4.189 1.00 90.44 94 LEU A N 1
ATOM 679 C CA . LEU A 1 94 ? 3.812 -0.927 -4.659 1.00 90.44 94 LEU A CA 1
ATOM 680 C C . LEU A 1 94 ? 3.512 -1.443 -6.074 1.00 90.44 94 LEU A C 1
ATOM 682 O O . LEU A 1 94 ? 4.418 -1.503 -6.908 1.00 90.44 94 LEU A O 1
ATOM 686 N N . ALA A 1 95 ? 2.254 -1.802 -6.351 1.00 90.62 95 ALA A N 1
ATOM 687 C CA . ALA A 1 95 ? 1.824 -2.233 -7.676 1.00 90.62 95 ALA A CA 1
ATOM 688 C C . ALA A 1 95 ? 1.964 -1.097 -8.696 1.00 90.62 95 ALA A C 1
ATOM 690 O O . ALA A 1 95 ? 2.551 -1.310 -9.753 1.00 90.62 95 ALA A O 1
ATOM 691 N N . ASP A 1 96 ? 1.487 0.099 -8.356 1.00 87.75 96 ASP A N 1
ATOM 692 C CA . ASP A 1 96 ? 1.508 1.284 -9.214 1.00 87.75 96 ASP A CA 1
ATOM 693 C C . ASP A 1 96 ? 2.939 1.676 -9.610 1.00 87.75 96 ASP A C 1
ATOM 695 O O . ASP A 1 96 ? 3.267 1.739 -10.795 1.00 87.75 96 ASP A O 1
ATOM 699 N N . GLY A 1 97 ? 3.847 1.779 -8.632 1.00 86.06 97 GLY A N 1
ATOM 700 C CA . GLY A 1 97 ? 5.255 2.082 -8.897 1.00 86.06 97 GLY A CA 1
ATOM 701 C C . GLY A 1 97 ? 5.950 1.030 -9.772 1.00 86.06 97 GLY A C 1
ATOM 702 O O . GLY A 1 97 ? 6.735 1.371 -10.662 1.00 86.06 97 GLY A O 1
ATOM 703 N N . CYS A 1 98 ? 5.642 -0.257 -9.573 1.00 87.50 98 CYS A N 1
ATOM 704 C CA . CYS A 1 98 ? 6.195 -1.317 -10.416 1.00 87.50 98 CYS A CA 1
ATOM 705 C C . CYS A 1 98 ? 5.610 -1.287 -11.834 1.00 87.50 98 CYS A C 1
ATOM 707 O O . CYS A 1 98 ? 6.353 -1.484 -12.793 1.00 87.50 98 CYS A O 1
ATOM 709 N N . LEU A 1 99 ? 4.310 -1.025 -11.990 1.00 85.62 99 LEU A N 1
ATOM 710 C CA . LEU A 1 99 ? 3.663 -0.909 -13.298 1.00 85.62 99 LEU A CA 1
ATOM 711 C C . LEU A 1 99 ? 4.210 0.282 -14.085 1.00 85.62 99 LEU A C 1
ATOM 713 O O . LEU A 1 99 ? 4.556 0.114 -15.252 1.00 85.62 99 LEU A O 1
ATOM 717 N N . ALA A 1 100 ? 4.387 1.437 -13.442 1.00 84.25 100 ALA A N 1
ATOM 718 C CA . ALA A 1 100 ? 5.001 2.609 -14.058 1.00 84.25 100 ALA A CA 1
ATOM 719 C C . ALA A 1 100 ? 6.444 2.329 -14.517 1.00 84.25 100 ALA A C 1
ATOM 721 O O . ALA A 1 100 ? 6.840 2.711 -15.621 1.00 84.25 100 ALA A O 1
ATOM 722 N N . SER A 1 101 ? 7.227 1.611 -13.703 1.00 82.81 101 SER A N 1
ATOM 723 C CA . SER A 1 101 ? 8.585 1.189 -14.068 1.00 82.81 101 SER A CA 1
ATOM 724 C C . SER A 1 101 ? 8.589 0.207 -15.245 1.00 82.81 101 SER A C 1
ATOM 726 O O . SER A 1 101 ? 9.374 0.369 -16.180 1.00 82.81 101 SER A O 1
ATOM 728 N N . LEU A 1 102 ? 7.686 -0.777 -15.245 1.00 85.06 102 LEU A N 1
ATOM 729 C CA . LEU A 1 102 ? 7.560 -1.763 -16.321 1.00 85.06 102 LEU A CA 1
ATOM 730 C C . LEU A 1 102 ? 7.086 -1.133 -17.634 1.00 85.06 102 LEU A C 1
ATOM 732 O O . LEU A 1 102 ? 7.621 -1.469 -18.688 1.00 85.06 102 LEU A O 1
ATOM 736 N N . ALA A 1 103 ? 6.123 -0.212 -17.577 1.00 82.69 103 ALA A N 1
ATOM 737 C CA . ALA A 1 103 ? 5.643 0.521 -18.743 1.00 82.69 103 ALA A CA 1
ATOM 738 C C . ALA A 1 103 ? 6.742 1.410 -19.337 1.00 82.69 103 ALA A C 1
ATOM 740 O O . ALA A 1 103 ? 6.938 1.417 -20.551 1.00 82.69 103 ALA A O 1
ATOM 741 N N . SER A 1 104 ? 7.519 2.091 -18.489 1.00 79.75 104 SER A N 1
ATOM 742 C CA . SER A 1 104 ? 8.677 2.876 -18.929 1.00 79.75 104 SER A CA 1
ATOM 743 C C . SER A 1 104 ? 9.754 1.999 -19.582 1.00 79.75 104 SER A C 1
ATOM 745 O O . SER A 1 104 ? 10.264 2.337 -20.650 1.00 79.75 104 SER A O 1
ATOM 747 N N . ALA A 1 105 ? 10.044 0.826 -19.009 1.00 81.81 105 ALA A N 1
ATOM 748 C CA . ALA A 1 105 ? 11.006 -0.123 -19.571 1.00 81.81 105 ALA A CA 1
ATOM 749 C C . ALA A 1 105 ? 10.548 -0.749 -20.903 1.00 81.81 105 ALA A C 1
ATOM 751 O O . ALA A 1 105 ? 11.387 -1.115 -21.723 1.00 81.81 105 ALA A O 1
ATOM 752 N N . ALA A 1 106 ? 9.237 -0.880 -21.120 1.00 81.00 106 ALA A N 1
ATOM 753 C CA . ALA A 1 106 ? 8.658 -1.402 -22.359 1.00 81.00 106 ALA A CA 1
ATOM 754 C C . ALA A 1 106 ? 8.503 -0.341 -23.465 1.00 81.00 106 ALA A C 1
ATOM 756 O O . ALA A 1 106 ? 8.244 -0.697 -24.613 1.00 81.00 106 ALA A O 1
ATOM 757 N N . SER A 1 107 ? 8.654 0.945 -23.135 1.00 78.06 107 SER A N 1
ATOM 758 C CA . SER A 1 107 ? 8.439 2.062 -24.062 1.00 78.06 107 SER A CA 1
ATOM 759 C C . SER A 1 107 ? 9.754 2.576 -24.650 1.00 78.06 107 SER A C 1
ATOM 761 O O . SER A 1 107 ? 10.788 2.604 -23.979 1.00 78.06 107 SER A O 1
ATOM 763 N N . ALA A 1 108 ? 9.719 3.045 -25.900 1.00 78.38 108 ALA A N 1
ATOM 764 C CA . ALA A 1 108 ? 10.854 3.740 -26.506 1.00 78.38 108 ALA A CA 1
ATOM 765 C C . ALA A 1 108 ? 11.195 5.016 -25.710 1.00 78.38 108 ALA A C 1
ATOM 767 O O . ALA A 1 108 ? 10.299 5.666 -25.173 1.00 78.38 108 ALA A O 1
ATOM 768 N N . ARG A 1 109 ? 12.478 5.418 -25.661 1.00 72.69 109 ARG A N 1
ATOM 769 C CA . ARG A 1 109 ? 12.959 6.555 -24.837 1.00 72.69 109 ARG A CA 1
ATOM 770 C C . ARG A 1 109 ? 12.187 7.870 -25.060 1.00 72.69 109 ARG A C 1
ATOM 772 O O . ARG A 1 109 ? 12.068 8.649 -24.125 1.00 72.69 109 ARG A O 1
ATOM 779 N N . GLY A 1 110 ? 11.644 8.100 -26.259 1.00 74.62 110 GLY A N 1
ATOM 780 C CA . GLY A 1 110 ? 10.821 9.277 -26.580 1.00 74.62 110 GLY A CA 1
ATOM 781 C C . GLY A 1 110 ? 9.344 9.183 -26.169 1.00 74.62 110 GLY A C 1
ATOM 782 O O . GLY A 1 110 ? 8.658 10.198 -26.154 1.00 74.62 110 GLY A O 1
ATOM 783 N N . GLU A 1 111 ? 8.847 7.997 -25.810 1.00 76.00 111 GLU A N 1
ATOM 784 C CA . GLU A 1 111 ? 7.435 7.761 -25.466 1.00 76.00 111 GLU A CA 1
ATOM 785 C C . GLU A 1 111 ? 7.199 7.470 -23.978 1.00 76.00 111 GLU A C 1
ATOM 787 O O . GLU A 1 111 ? 6.051 7.378 -23.547 1.00 76.00 111 GLU A O 1
ATOM 792 N N . GLN A 1 112 ? 8.258 7.361 -23.169 1.00 72.56 112 GLN A N 1
ATOM 793 C CA . GLN A 1 112 ? 8.156 6.998 -21.749 1.00 72.56 112 GLN A CA 1
ATOM 794 C C . GLN A 1 112 ? 7.246 7.942 -20.951 1.00 72.56 112 GLN A C 1
ATOM 796 O O . GLN A 1 112 ? 6.424 7.471 -20.169 1.00 72.56 112 GLN A O 1
ATOM 801 N N . GLY A 1 113 ? 7.327 9.255 -21.196 1.00 70.25 113 GLY A N 1
ATOM 802 C CA . GLY A 1 113 ? 6.445 10.230 -20.546 1.00 70.25 113 GLY A CA 1
ATOM 803 C C . GLY A 1 113 ? 4.972 10.060 -20.937 1.00 70.25 113 GLY A C 1
ATOM 804 O O . GLY A 1 113 ? 4.087 10.199 -20.096 1.00 70.25 113 GLY A O 1
ATOM 805 N N . ARG A 1 114 ? 4.697 9.679 -22.193 1.00 71.88 114 ARG A N 1
ATOM 806 C CA . ARG A 1 114 ? 3.332 9.422 -22.680 1.00 71.88 114 ARG A CA 1
ATOM 807 C C . ARG A 1 114 ? 2.770 8.120 -22.112 1.00 71.88 114 ARG A C 1
ATOM 809 O O . ARG A 1 114 ? 1.617 8.093 -21.701 1.00 71.88 114 ARG A O 1
ATOM 816 N N . ALA A 1 115 ? 3.587 7.069 -22.049 1.00 67.56 115 ALA A N 1
ATOM 817 C CA . ALA A 1 115 ? 3.209 5.781 -21.474 1.00 67.56 115 ALA A CA 1
ATOM 818 C C . ALA A 1 115 ? 2.931 5.875 -19.965 1.00 67.56 115 ALA A C 1
ATOM 820 O O . ALA A 1 115 ? 1.992 5.255 -19.477 1.00 67.56 115 ALA A O 1
ATOM 821 N N . GLN A 1 116 ? 3.701 6.687 -19.235 1.00 66.31 116 GLN A N 1
ATOM 822 C CA . GLN A 1 116 ? 3.432 6.976 -17.824 1.00 66.31 116 GLN A CA 1
ATOM 823 C C . GLN A 1 116 ? 2.163 7.813 -17.633 1.00 66.31 116 GLN A C 1
ATOM 825 O O . GLN A 1 116 ? 1.418 7.559 -16.697 1.00 66.31 116 GLN A O 1
ATOM 830 N N . GLY A 1 117 ? 1.879 8.762 -18.531 1.00 65.00 117 GLY A N 1
ATOM 831 C CA . GLY A 1 117 ? 0.667 9.587 -18.464 1.00 65.00 117 GLY A CA 1
ATOM 832 C C . GLY A 1 117 ? -0.648 8.845 -18.748 1.00 65.00 117 GLY A C 1
ATOM 833 O O . GLY A 1 117 ? -1.712 9.419 -18.539 1.00 65.00 117 GLY A O 1
ATOM 834 N N . MET A 1 118 ? -0.594 7.601 -19.238 1.00 70.19 118 MET A N 1
ATOM 835 C CA . MET A 1 118 ? -1.771 6.766 -19.520 1.00 70.19 118 MET A CA 1
ATOM 836 C C . MET A 1 118 ? -2.141 5.794 -18.380 1.00 70.19 118 MET A C 1
ATOM 838 O O . MET A 1 118 ? -3.172 5.127 -18.486 1.00 70.19 118 MET A O 1
ATOM 842 N N . LEU A 1 119 ? -1.320 5.685 -17.326 1.00 60.25 119 LEU A N 1
ATOM 843 C CA . LEU A 1 119 ? -1.541 4.819 -16.151 1.00 60.25 119 LEU A CA 1
ATOM 844 C C . LEU A 1 119 ? -2.245 5.575 -15.005 1.00 60.25 119 LEU A C 1
ATOM 846 O O . LEU A 1 119 ? -3.119 4.970 -14.322 1.00 60.25 119 LEU A O 1
#

InterPro domains:
  IPR036259 MFS transporter superfamily [G3DSA:1.20.1250.20] (1-119)
  IPR036259 MFS transporter superfamily [SSF103473] (2-118)

Organism: Diacronema lutheri (NCBI:txid2081491)

Mean predicted aligned error: 5.67 Å

Sequence (119 aa):
SFAFTAGFSTYPLLAQRRYGFGAAQLGVLYAAVSATNAFALPHISRNAVARLGARGTARAAQALLGVAIAAVPLAPSRALHVCAFGLHVIAFQLADGCLASLASAASARGEQGRAQGML

Foldseek 3Di:
DPVVVVCVVCVVVCCCPPVVDDPVNVVVLVVVLVCCVVPVLVVVLVVLCVVQNLVRQLVVLVVQLVVLVVQCVVPPHPVSNSVSVSSNSSSVVSNLVSVLVVQLVVDDPVCSVVSSVVD

Solvent-accessible surface area (backbone atoms only — not comparable to full-atom values): 6291 Å² total; per-residue (Å²): 95,68,70,59,52,54,50,63,70,47,40,62,60,51,42,30,74,77,65,65,52,49,73,70,58,50,50,51,50,53,49,52,52,51,49,40,55,71,66,49,42,60,58,53,47,52,55,41,31,75,74,48,34,53,69,45,34,24,52,52,17,48,53,46,25,54,52,17,62,61,38,42,84,63,40,92,42,68,67,52,28,52,51,21,47,52,45,26,53,55,18,45,53,45,21,50,56,26,48,48,50,51,46,37,72,73,36,56,92,91,41,26,70,60,54,51,73,73,92

Radius of gyration: 15.79 Å; Cα contacts (8 Å, |Δi|>4): 83; chains: 1; bounding box: 36×24×41 Å

Nearest PDB structures (foldseek):
  9b3m-assembly1_A  TM=7.905E-01  e=5.110E+00  Staphylococcus aureus
  8sc4-assembly1_A  TM=7.588E-01  e=6.281E+00  Homo sapiens

Secondary structure (DSSP, 8-state):
-HHHHHHHHHHHHHHHHHH---HHHHHHHHHHHHHIIIIIHHHHHHHHHHHHHHHHHHHHHHHHHHHHHHHTTT--SHHHHHHHHHHHHHHHHHHHHHHHHHHHHHS-TTTHHHHHTT-